Protein AF-A0A1F2U0S4-F1 (afdb_monomer)

Radius of gyration: 21.52 Å; Cα contacts (8 Å, |Δi|>4): 271; chains: 1; bounding box: 56×31×68 Å

Structure (mmCIF, N/CA/C/O backbone):
data_AF-A0A1F2U0S4-F1
#
_entry.id   AF-A0A1F2U0S4-F1
#
loop_
_atom_site.group_PDB
_atom_site.id
_atom_site.type_symbol
_atom_site.label_atom_id
_atom_site.label_alt_id
_atom_site.label_comp_id
_atom_site.label_asym_id
_atom_site.label_entity_id
_atom_site.label_seq_id
_atom_site.pdbx_PDB_ins_code
_atom_site.Cartn_x
_atom_site.Cartn_y
_atom_site.Cartn_z
_atom_site.occupancy
_atom_site.B_iso_or_equiv
_atom_site.auth_seq_id
_atom_site.auth_comp_id
_atom_site.auth_asym_id
_atom_site.auth_atom_id
_atom_site.pdbx_PDB_model_num
ATOM 1 N N . MET A 1 1 ? 4.398 -15.624 6.420 1.00 45.34 1 MET A N 1
ATOM 2 C CA . MET A 1 1 ? 3.692 -15.172 7.635 1.00 45.34 1 MET A CA 1
ATOM 3 C C . MET A 1 1 ? 2.229 -15.007 7.265 1.00 45.34 1 MET A C 1
ATOM 5 O O . MET A 1 1 ? 1.953 -14.301 6.305 1.00 45.34 1 MET A O 1
ATOM 9 N N . SER A 1 2 ? 1.316 -15.729 7.912 1.00 59.97 2 SER A N 1
ATOM 10 C CA . SER A 1 2 ? -0.122 -15.494 7.74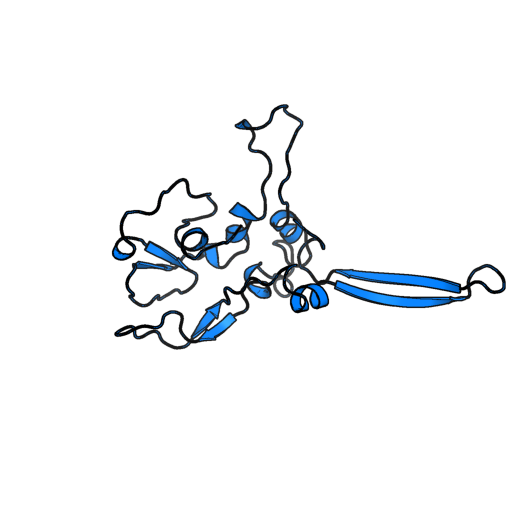7 1.00 59.97 2 SER A CA 1
ATOM 11 C C . SER A 1 2 ? -0.508 -14.297 8.608 1.00 59.97 2 SER A C 1
ATOM 13 O O . SER A 1 2 ? -0.260 -14.317 9.811 1.00 59.97 2 SER A O 1
ATOM 15 N N . VAL A 1 3 ? -1.070 -13.255 8.000 1.00 71.56 3 VAL A N 1
ATOM 16 C CA . VAL A 1 3 ? -1.665 -12.133 8.731 1.00 71.56 3 VAL A CA 1
ATOM 17 C C . VAL A 1 3 ? -3.119 -12.505 8.995 1.00 71.56 3 VAL A C 1
ATOM 19 O O . VAL A 1 3 ? -3.884 -12.687 8.049 1.00 71.56 3 VAL A O 1
ATOM 22 N N . ASP A 1 4 ? -3.481 -12.692 10.261 1.00 82.44 4 ASP A N 1
ATOM 23 C CA . ASP A 1 4 ? -4.860 -12.977 10.657 1.00 82.44 4 ASP A CA 1
ATOM 24 C C . ASP A 1 4 ? -5.610 -11.702 11.077 1.00 82.44 4 ASP A C 1
ATOM 26 O O . ASP A 1 4 ? -5.048 -10.606 11.165 1.00 82.44 4 ASP A O 1
ATOM 30 N N . CYS A 1 5 ? -6.912 -11.847 11.328 1.00 84.56 5 CYS A N 1
ATOM 31 C CA . CYS A 1 5 ? -7.773 -10.738 11.721 1.00 84.56 5 CYS A CA 1
ATOM 32 C C . CYS A 1 5 ? -7.256 -10.025 12.979 1.00 84.56 5 CYS A C 1
ATOM 34 O O . CYS A 1 5 ? -7.351 -8.805 13.075 1.00 84.56 5 CYS A O 1
ATOM 36 N N . VAL A 1 6 ? -6.701 -10.765 13.940 1.00 84.25 6 VAL A N 1
ATOM 37 C CA . VAL A 1 6 ? -6.247 -10.222 15.224 1.00 84.25 6 VAL A CA 1
ATOM 38 C C . VAL A 1 6 ? -4.963 -9.428 15.038 1.00 84.25 6 VAL A C 1
ATOM 40 O O . VAL A 1 6 ? -4.861 -8.320 15.562 1.00 84.25 6 VAL A O 1
ATOM 43 N N . ALA A 1 7 ? -4.034 -9.941 14.232 1.00 81.38 7 ALA A N 1
ATOM 44 C CA . ALA A 1 7 ? -2.763 -9.293 13.934 1.00 81.38 7 ALA A CA 1
ATOM 45 C C . ALA A 1 7 ? -2.938 -7.872 13.377 1.00 81.38 7 ALA A C 1
ATOM 47 O O . ALA A 1 7 ? -2.126 -7.005 13.680 1.00 81.38 7 ALA A O 1
ATOM 48 N N . CYS A 1 8 ? -4.003 -7.610 12.609 1.00 85.06 8 CYS A N 1
ATOM 49 C CA . CYS A 1 8 ? -4.314 -6.264 12.126 1.00 85.06 8 CYS A CA 1
ATOM 50 C C . CYS A 1 8 ? -5.288 -5.511 13.033 1.00 85.06 8 CYS A C 1
ATOM 52 O O . CYS A 1 8 ? -5.048 -4.359 13.389 1.00 85.06 8 CYS A O 1
ATOM 54 N N . HIS A 1 9 ? -6.411 -6.133 13.386 1.00 88.69 9 HIS A N 1
ATOM 55 C CA . HIS A 1 9 ? -7.524 -5.415 13.994 1.00 88.69 9 HIS A CA 1
ATOM 56 C C . HIS A 1 9 ? -7.389 -5.247 15.512 1.00 88.69 9 HIS A C 1
ATOM 58 O O . HIS A 1 9 ? -8.121 -4.444 16.080 1.00 88.69 9 HIS A O 1
ATOM 64 N N . ALA A 1 10 ? -6.470 -5.948 16.186 1.00 83.25 10 ALA A N 1
ATOM 65 C CA . ALA A 1 10 ? -6.187 -5.717 17.608 1.00 83.25 10 ALA A CA 1
ATOM 66 C C . ALA A 1 10 ? -5.140 -4.611 17.849 1.00 83.25 10 ALA A C 1
ATOM 68 O O . ALA A 1 10 ? -4.884 -4.249 18.998 1.00 83.25 10 ALA A O 1
ATOM 69 N N . LEU A 1 11 ? -4.536 -4.067 16.786 1.00 73.75 11 LEU A N 1
ATOM 70 C CA . LEU A 1 11 ? -3.544 -2.999 16.883 1.00 73.75 11 LEU A CA 1
ATOM 71 C C . LEU A 1 11 ? -4.196 -1.637 17.100 1.00 73.75 11 LEU A C 1
ATOM 73 O O . LEU A 1 11 ? -5.109 -1.240 16.375 1.00 73.75 11 LEU A O 1
ATOM 77 N N . VAL A 1 12 ? -3.644 -0.878 18.047 1.00 63.59 12 VAL A N 1
ATOM 78 C CA . VAL A 1 12 ? -3.928 0.550 18.208 1.00 63.59 12 VAL A CA 1
ATOM 79 C C . VAL A 1 12 ? -2.685 1.330 17.787 1.00 63.59 12 VAL A C 1
ATOM 81 O O . VAL A 1 12 ? -1.677 1.339 18.488 1.00 63.59 12 VAL A O 1
ATOM 84 N N . GLY A 1 13 ? -2.748 1.991 16.630 1.00 59.25 13 GLY A N 1
ATOM 85 C CA . GLY A 1 13 ? -1.632 2.779 16.094 1.00 59.25 13 GLY A CA 1
ATOM 86 C C . GLY A 1 13 ? -0.639 1.963 15.257 1.00 59.25 13 GLY A C 1
ATOM 87 O O . GLY A 1 13 ? -1.020 0.996 14.609 1.00 59.25 13 GLY A O 1
ATOM 88 N N . SER A 1 14 ? 0.626 2.397 15.221 1.00 50.91 14 SER A N 1
ATOM 89 C CA . SER A 1 14 ? 1.700 1.823 14.389 1.00 50.91 14 SER A CA 1
ATOM 90 C C . SER A 1 14 ? 2.630 0.857 15.141 1.00 50.91 14 SER A C 1
ATOM 92 O O . SER A 1 14 ? 3.709 0.542 14.644 1.00 50.91 14 SER A O 1
ATOM 94 N N . GLY A 1 15 ? 2.273 0.454 16.363 1.00 47.50 15 GLY A N 1
ATOM 95 C CA . GLY A 1 15 ? 3.101 -0.405 17.212 1.00 47.50 15 GLY A CA 1
ATOM 96 C C . GLY A 1 15 ? 2.882 -1.896 16.954 1.00 47.50 15 GLY A C 1
ATOM 97 O O . GLY A 1 15 ? 1.772 -2.318 16.640 1.00 47.50 15 GLY A O 1
ATOM 98 N N . HIS A 1 16 ? 3.943 -2.687 17.120 1.00 41.22 16 HIS A N 1
ATOM 99 C CA . HIS A 1 16 ? 3.889 -4.150 17.181 1.00 41.22 16 HIS A CA 1
ATOM 100 C C . HIS A 1 16 ? 3.177 -4.572 18.483 1.00 41.22 16 HIS A C 1
ATOM 102 O O . HIS A 1 16 ? 3.465 -3.982 19.528 1.00 41.22 16 HIS A O 1
ATOM 108 N N . PRO A 1 17 ? 2.259 -5.555 18.490 1.00 48.03 17 PRO A N 1
ATOM 109 C CA . PRO A 1 17 ? 1.583 -5.935 19.718 1.00 48.03 17 PRO A CA 1
ATOM 110 C C . PRO A 1 17 ? 2.506 -6.855 20.520 1.00 48.03 17 PRO A C 1
ATOM 112 O O . PRO A 1 17 ? 2.774 -7.984 20.121 1.00 48.03 17 PRO A O 1
ATOM 115 N N . GLU A 1 18 ? 2.960 -6.398 21.684 1.00 40.72 18 GLU A N 1
ATOM 116 C CA . GLU A 1 18 ? 3.339 -7.306 22.781 1.00 40.72 18 GLU A CA 1
ATOM 117 C C . GLU A 1 18 ? 2.101 -7.840 23.527 1.00 40.72 18 GLU A C 1
ATOM 119 O O . GLU A 1 18 ? 2.195 -8.550 24.527 1.00 40.72 18 GLU A O 1
ATOM 124 N N . THR A 1 19 ? 0.897 -7.519 23.056 1.00 45.22 19 THR A N 1
ATOM 125 C CA . THR A 1 19 ? -0.344 -7.884 23.724 1.00 45.22 19 THR A CA 1
ATOM 126 C C . THR A 1 19 ? -0.821 -9.253 23.253 1.00 45.22 19 THR A C 1
ATOM 128 O O . THR A 1 19 ? -1.490 -9.396 22.230 1.00 45.22 19 THR A O 1
ATOM 131 N N . LYS A 1 20 ? -0.513 -10.287 24.048 1.00 44.75 20 LYS A N 1
ATOM 132 C CA . LYS A 1 20 ? -1.274 -11.545 24.038 1.00 44.75 20 LYS A CA 1
ATOM 133 C C . LYS A 1 20 ? -2.775 -11.189 24.041 1.00 44.75 20 LYS A C 1
ATOM 135 O O . LYS A 1 20 ? -3.189 -10.439 24.931 1.00 44.75 20 LYS A O 1
ATOM 140 N N . PRO A 1 21 ? -3.588 -11.683 23.088 1.00 51.28 21 PRO A N 1
ATOM 141 C CA . PRO A 1 21 ? -5.024 -11.443 23.108 1.00 51.28 21 PRO A CA 1
ATOM 142 C C . PRO A 1 21 ? -5.611 -11.890 24.458 1.00 51.28 21 PRO A C 1
ATOM 144 O O . PRO A 1 21 ? -5.201 -12.940 24.967 1.00 51.28 21 PRO A O 1
ATOM 147 N N . PRO A 1 22 ? -6.539 -11.124 25.058 1.00 53.69 22 PRO A N 1
ATOM 148 C CA . PRO A 1 22 ? -7.283 -11.573 26.229 1.00 53.69 22 PRO A CA 1
ATOM 149 C C . PRO A 1 22 ? -7.959 -12.925 25.968 1.00 53.69 22 PRO A C 1
ATOM 151 O O . PRO A 1 22 ? -8.295 -13.257 24.830 1.00 53.69 22 PRO A O 1
ATOM 154 N N . GLU A 1 23 ? -8.187 -13.704 27.022 1.00 53.03 23 GLU A N 1
ATOM 155 C CA . GLU A 1 23 ? -8.974 -14.934 26.922 1.00 53.03 23 GLU A CA 1
ATOM 156 C C . GLU A 1 23 ? -10.449 -14.569 26.670 1.00 53.03 23 GLU A C 1
ATOM 158 O O . GLU A 1 23 ? -11.174 -14.219 27.594 1.00 53.03 23 GLU A O 1
ATOM 163 N N . GLY A 1 24 ? -10.872 -14.601 25.400 1.00 59.88 24 GLY A N 1
ATOM 164 C CA . GLY A 1 24 ? -12.256 -14.355 24.970 1.00 59.88 24 GLY A CA 1
ATOM 165 C C . GLY A 1 24 ? -12.380 -13.280 23.883 1.00 59.88 24 GLY A C 1
ATOM 166 O O . GLY A 1 24 ? -11.958 -12.138 24.063 1.00 59.88 24 GLY A O 1
ATOM 167 N N . MET A 1 25 ? -12.988 -13.633 22.742 1.00 62.56 25 MET A N 1
ATOM 168 C CA . MET A 1 25 ? -13.219 -12.690 21.633 1.00 62.56 25 MET A CA 1
ATOM 169 C C . MET A 1 25 ? -14.254 -11.603 21.974 1.00 62.56 25 MET A C 1
ATOM 171 O O . MET A 1 25 ? -14.209 -10.516 21.407 1.00 62.56 25 MET A O 1
ATOM 175 N N . ASP A 1 26 ? -15.170 -11.866 22.905 1.00 68.44 26 ASP A N 1
ATOM 176 C CA . ASP A 1 26 ? -16.259 -10.966 23.307 1.00 68.44 26 ASP A CA 1
ATOM 177 C C . ASP A 1 26 ? -15.787 -9.728 24.081 1.00 68.44 26 ASP A C 1
ATOM 179 O O . ASP A 1 26 ? -16.419 -8.667 24.045 1.00 68.44 26 ASP A O 1
ATOM 183 N N . GLN A 1 27 ? -14.638 -9.834 24.746 1.00 67.50 27 GLN A N 1
ATOM 184 C CA . GLN A 1 27 ? -14.035 -8.721 25.474 1.00 67.50 27 GLN A CA 1
ATOM 185 C C . GLN A 1 27 ? -13.080 -7.886 24.615 1.00 67.50 27 GLN A C 1
ATOM 187 O O . GLN A 1 27 ? -12.707 -6.780 25.017 1.00 67.50 27 GLN A O 1
ATOM 192 N N . GLN A 1 28 ? -12.710 -8.372 23.427 1.00 78.12 28 GLN A N 1
ATOM 193 C CA . GLN A 1 28 ? -11.732 -7.712 22.573 1.00 78.12 28 GLN A CA 1
ATOM 194 C C . GLN A 1 28 ? -12.383 -6.614 21.721 1.00 78.12 28 GLN A C 1
ATOM 196 O O . GLN A 1 28 ? -13.460 -6.788 21.147 1.00 78.12 28 GLN A O 1
ATOM 201 N N . VAL A 1 29 ? -11.722 -5.456 21.660 1.00 86.44 29 VAL A N 1
ATOM 202 C CA . VAL A 1 29 ? -12.075 -4.375 20.735 1.00 86.44 29 VAL A CA 1
ATOM 203 C C . VAL A 1 29 ? -11.233 -4.543 19.482 1.00 86.44 29 VAL A C 1
ATOM 205 O O . VAL A 1 29 ? -10.007 -4.500 19.552 1.00 86.44 29 VAL A O 1
ATOM 208 N N . TYR A 1 30 ? -11.902 -4.708 18.347 1.00 89.38 30 TYR A N 1
ATOM 209 C CA . TYR A 1 30 ? -11.275 -4.715 17.036 1.00 89.38 30 TYR A CA 1
ATOM 210 C C . TYR A 1 30 ? -11.473 -3.373 16.340 1.00 89.38 30 TYR A C 1
ATOM 212 O O . TYR A 1 30 ? -12.580 -2.833 16.260 1.00 89.38 30 TYR A O 1
ATOM 220 N N . TYR A 1 31 ? -10.386 -2.829 15.825 1.00 91.94 31 TYR A N 1
ATOM 221 C CA . TYR A 1 31 ? -10.342 -1.532 15.179 1.00 91.94 31 TYR A CA 1
ATOM 222 C C . TYR A 1 31 ? -10.480 -1.686 13.667 1.00 91.94 31 TYR A C 1
ATOM 224 O O . TYR A 1 31 ? -10.008 -2.665 13.107 1.00 91.94 31 TYR A O 1
ATOM 232 N N . GLY A 1 32 ? -11.128 -0.747 12.981 1.00 93.12 32 GLY A N 1
ATOM 233 C CA . GLY A 1 32 ? -11.284 -0.810 11.525 1.00 93.12 32 GLY A CA 1
ATOM 234 C C . GLY A 1 32 ? -11.658 0.525 10.892 1.00 93.12 32 GLY A C 1
ATOM 235 O O . GLY A 1 32 ? -11.841 1.531 11.571 1.00 93.12 32 GLY A O 1
ATOM 236 N N . THR A 1 33 ? -11.830 0.536 9.571 1.00 94.25 33 THR A N 1
ATOM 237 C CA . THR A 1 33 ? -12.130 1.759 8.800 1.00 94.25 33 THR A CA 1
ATOM 238 C C . THR A 1 33 ? -13.623 2.105 8.745 1.00 94.25 33 THR A C 1
ATOM 240 O O . THR A 1 33 ? -14.028 3.073 8.107 1.00 94.25 33 THR A O 1
ATOM 243 N N . ILE A 1 34 ? -14.490 1.308 9.375 1.00 94.81 34 ILE A N 1
ATOM 244 C CA . ILE A 1 34 ? -15.937 1.543 9.371 1.00 94.81 34 ILE A CA 1
ATOM 245 C C . ILE A 1 34 ? -16.291 2.482 10.524 1.00 94.81 34 ILE A C 1
ATOM 247 O O . ILE A 1 34 ? -16.183 2.106 11.685 1.00 94.81 34 ILE A O 1
ATOM 251 N N . ARG A 1 35 ? -16.751 3.696 10.197 1.00 94.56 35 ARG A N 1
ATOM 252 C CA . ARG A 1 35 ? -17.060 4.763 11.173 1.00 94.56 35 ARG A CA 1
ATOM 253 C C . ARG A 1 35 ? -18.198 4.421 12.135 1.00 94.56 35 ARG A C 1
ATOM 255 O O . ARG A 1 35 ? -18.187 4.851 13.280 1.00 94.56 35 ARG A O 1
ATOM 262 N N . ASN A 1 36 ? -19.171 3.650 11.664 1.00 93.75 36 ASN A N 1
ATOM 263 C CA . ASN A 1 36 ? -20.319 3.164 12.426 1.00 93.75 36 ASN A CA 1
ATOM 264 C C . ASN A 1 36 ? -20.371 1.627 12.355 1.00 93.75 36 ASN A C 1
ATOM 266 O O . ASN A 1 36 ? -21.164 1.071 11.582 1.00 93.75 36 ASN A O 1
ATOM 270 N N . PRO A 1 37 ? -19.474 0.927 13.072 1.00 92.56 37 PRO A N 1
ATOM 271 C CA . PRO A 1 37 ? -19.469 -0.525 13.067 1.00 92.56 37 PRO A CA 1
ATOM 272 C C . PRO A 1 37 ? -20.747 -1.047 13.730 1.00 92.56 37 PRO A C 1
ATOM 274 O O . PRO A 1 37 ? -21.264 -0.453 14.678 1.00 92.56 37 PRO A O 1
ATOM 277 N N . VAL A 1 38 ? -21.276 -2.151 13.208 1.00 91.25 38 VAL A N 1
ATOM 278 C CA . VAL A 1 38 ? -22.405 -2.842 13.840 1.00 91.25 38 VAL A CA 1
ATOM 279 C C . VAL A 1 38 ? -21.916 -3.649 15.038 1.00 91.25 38 VAL A C 1
ATOM 281 O O . VAL A 1 38 ? -20.750 -4.033 15.100 1.00 91.25 38 VAL A O 1
ATOM 284 N N . GLN A 1 39 ? -22.809 -3.908 15.988 1.00 87.12 39 GLN A N 1
ATOM 285 C CA . GLN A 1 39 ? -22.504 -4.809 17.093 1.00 87.12 39 GLN A CA 1
ATOM 286 C C . GLN A 1 39 ? -22.433 -6.249 16.573 1.00 87.12 39 GLN A C 1
ATOM 288 O O . GLN A 1 39 ? -23.285 -6.678 15.793 1.00 87.12 39 GLN A O 1
ATOM 293 N N . THR A 1 40 ? -21.400 -6.973 16.995 1.00 86.75 40 THR A N 1
ATOM 294 C CA . THR A 1 40 ? -21.154 -8.381 16.649 1.00 86.75 40 THR A CA 1
ATOM 295 C C . THR A 1 40 ? -20.731 -9.135 17.913 1.00 86.75 40 THR A C 1
ATOM 297 O O . THR A 1 40 ? -20.896 -8.617 19.016 1.00 86.75 40 THR A O 1
ATOM 300 N N . THR A 1 41 ? -20.186 -10.346 17.781 1.00 85.56 41 THR A N 1
ATOM 301 C CA . THR A 1 41 ? -19.648 -11.115 18.915 1.00 85.56 41 THR A CA 1
ATOM 302 C C . THR A 1 41 ? -18.546 -10.370 19.663 1.00 85.56 41 THR A C 1
ATOM 304 O O . THR A 1 41 ? -18.452 -10.514 20.873 1.00 85.56 41 THR A O 1
ATOM 307 N N . HIS A 1 42 ? -17.743 -9.566 18.967 1.00 85.88 42 HIS A N 1
ATOM 308 C CA . HIS A 1 42 ? -16.692 -8.743 19.556 1.00 85.88 42 HIS A CA 1
ATOM 309 C C . HIS A 1 42 ? -17.028 -7.254 19.438 1.00 85.88 42 HIS A C 1
ATOM 311 O O . HIS A 1 42 ? -17.811 -6.829 18.577 1.00 85.88 42 HIS A O 1
ATOM 317 N N . LYS A 1 43 ? -16.385 -6.427 20.265 1.00 88.75 43 LYS A N 1
ATOM 318 C CA . LYS A 1 43 ? -16.522 -4.972 20.159 1.00 88.75 43 LYS A CA 1
ATOM 319 C C . LYS A 1 43 ? -15.784 -4.485 18.917 1.00 88.75 43 LYS A C 1
ATOM 321 O O . LYS A 1 43 ? -14.729 -5.004 18.561 1.00 88.75 43 LYS A O 1
ATOM 326 N N . SER A 1 44 ? -16.325 -3.466 18.264 1.00 91.00 44 SER A N 1
ATOM 327 C CA . SER A 1 44 ? -15.700 -2.863 17.090 1.00 91.00 44 SER A CA 1
ATOM 328 C C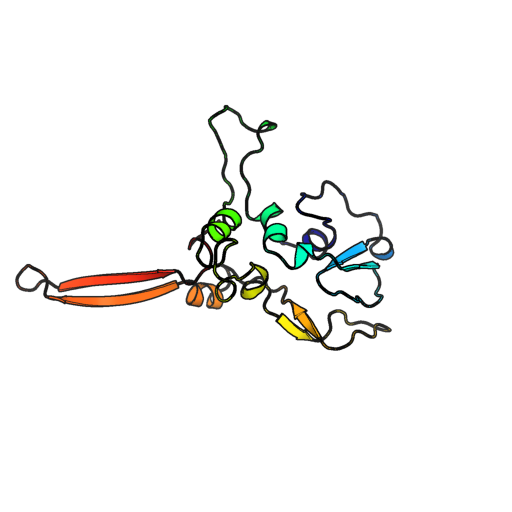 . SER A 1 44 ? -15.655 -1.351 17.216 1.00 91.00 44 SER A C 1
ATOM 330 O O . SER A 1 44 ? -16.626 -0.730 17.649 1.00 91.00 44 SER A O 1
ATOM 332 N N . GLN A 1 45 ? -14.532 -0.757 16.824 1.00 92.88 45 GLN A N 1
ATOM 333 C CA . GLN A 1 45 ? -14.311 0.681 16.906 1.00 92.88 45 GLN A CA 1
ATOM 334 C C . GLN A 1 45 ? -13.651 1.208 15.631 1.00 92.88 45 GLN A C 1
ATOM 336 O O . GLN A 1 45 ? -12.813 0.558 15.014 1.00 92.88 45 GLN A O 1
ATOM 341 N N . TYR A 1 46 ? -14.031 2.414 15.229 1.00 94.12 46 TYR A N 1
ATOM 342 C CA . TYR A 1 46 ? -13.374 3.100 14.127 1.00 94.12 46 TYR A CA 1
ATOM 343 C C . TYR A 1 46 ? -11.955 3.547 14.511 1.00 94.12 46 TYR A C 1
ATOM 345 O O . TYR A 1 46 ? -11.769 4.161 15.564 1.00 94.12 46 TYR A O 1
ATOM 353 N N . ALA A 1 47 ? -10.981 3.300 13.634 1.00 92.75 47 ALA A N 1
ATOM 354 C CA . ALA A 1 47 ? -9.612 3.792 13.748 1.00 92.75 47 ALA A CA 1
ATOM 355 C C . ALA A 1 47 ? -9.163 4.447 12.427 1.00 92.75 47 ALA A C 1
ATOM 357 O O . ALA A 1 47 ? -8.923 3.739 11.446 1.00 92.75 47 ALA A O 1
ATOM 358 N N . PRO A 1 48 ? -9.010 5.786 12.375 1.00 92.44 48 PRO A N 1
ATOM 359 C CA . PRO A 1 48 ? -8.637 6.491 11.145 1.00 92.44 48 PRO A CA 1
ATOM 360 C C . PRO A 1 48 ? -7.253 6.099 10.616 1.00 92.44 48 PRO A C 1
ATOM 362 O O . PRO A 1 48 ? -7.005 6.175 9.419 1.00 92.44 48 PRO A O 1
ATOM 365 N N . GLN A 1 49 ? -6.345 5.651 11.483 1.00 89.94 49 GLN A N 1
ATOM 366 C CA . GLN A 1 49 ? -4.994 5.252 11.084 1.00 89.94 49 GLN A CA 1
ATOM 367 C C . GLN A 1 49 ? -5.018 4.068 10.106 1.00 89.94 49 GLN A C 1
ATOM 369 O O . GLN A 1 49 ? -4.185 4.014 9.203 1.00 89.94 49 GLN A O 1
ATOM 374 N N . MET A 1 50 ? -6.011 3.178 10.230 1.00 92.31 50 MET A N 1
ATOM 375 C CA . MET A 1 50 ? -6.204 2.024 9.344 1.00 92.31 50 MET A CA 1
ATOM 376 C C . MET A 1 50 ? -6.683 2.404 7.936 1.00 92.31 50 MET A C 1
ATOM 378 O O . MET A 1 50 ? -6.717 1.546 7.056 1.00 92.31 50 MET A O 1
ATOM 382 N N . GLU A 1 51 ? -7.032 3.673 7.695 1.00 93.25 51 GLU A N 1
ATOM 383 C CA . GLU A 1 51 ? -7.323 4.202 6.356 1.00 93.25 51 GLU A CA 1
ATOM 384 C C . GLU A 1 51 ? -6.049 4.627 5.595 1.00 93.25 51 GLU A C 1
ATOM 386 O O . GLU A 1 51 ? -6.152 5.024 4.438 1.00 93.25 51 GLU A O 1
ATOM 391 N N . THR A 1 52 ? -4.862 4.556 6.218 1.00 94.75 52 THR A N 1
ATOM 392 C CA . THR A 1 52 ? -3.600 5.089 5.663 1.00 94.75 52 THR A CA 1
ATOM 393 C C . THR A 1 52 ? -2.487 4.042 5.599 1.00 94.75 52 THR A C 1
ATOM 395 O O . THR A 1 52 ? -2.451 3.124 6.423 1.00 94.75 52 THR A O 1
ATOM 398 N N . SER A 1 53 ? -1.521 4.214 4.697 1.00 95.50 53 SER A N 1
ATOM 399 C CA . SER A 1 53 ? -0.328 3.365 4.570 1.00 95.50 53 SER A CA 1
ATOM 400 C C . SER A 1 53 ? 0.520 3.320 5.843 1.00 95.50 53 SER A C 1
ATOM 402 O O . SER A 1 53 ? 1.258 2.362 6.059 1.00 95.50 53 SER A O 1
ATOM 404 N N . ASN A 1 54 ? 0.418 4.330 6.720 1.00 91.88 54 ASN A N 1
ATOM 405 C CA . ASN A 1 54 ? 1.132 4.346 8.003 1.00 91.88 54 ASN A CA 1
ATOM 406 C C . ASN A 1 54 ? 0.760 3.157 8.896 1.00 91.88 54 ASN A C 1
ATOM 408 O O . ASN A 1 54 ? 1.570 2.751 9.725 1.00 91.88 54 ASN A O 1
ATOM 412 N N . PHE A 1 55 ? -0.439 2.592 8.730 1.00 91.19 55 PHE A N 1
ATOM 413 C CA . PHE A 1 55 ? -0.809 1.352 9.403 1.00 91.19 55 PHE A CA 1
ATOM 414 C C . PHE A 1 55 ? 0.066 0.179 8.942 1.00 91.19 55 PHE A C 1
ATOM 416 O O . PHE A 1 55 ? 0.557 -0.580 9.767 1.00 91.19 55 PHE A O 1
ATOM 423 N N . CYS A 1 56 ? 0.325 0.073 7.637 1.00 91.12 56 CYS A N 1
ATOM 424 C CA . CYS A 1 56 ? 1.138 -0.990 7.045 1.00 91.12 56 CYS A CA 1
ATOM 425 C C . CYS A 1 56 ? 2.629 -0.853 7.391 1.00 91.12 56 CYS A C 1
ATOM 427 O O . CYS A 1 56 ? 3.342 -1.855 7.418 1.00 91.12 56 CYS A O 1
ATOM 429 N N . LYS A 1 57 ? 3.099 0.369 7.685 1.00 90.00 57 LYS A N 1
ATOM 430 C CA . LYS A 1 57 ? 4.498 0.664 8.040 1.00 90.00 57 LYS A CA 1
ATOM 431 C C . LYS A 1 57 ? 5.031 -0.210 9.175 1.00 90.00 57 LYS A C 1
ATOM 433 O O . LYS A 1 57 ? 6.199 -0.572 9.139 1.00 90.00 57 LYS A O 1
ATOM 438 N N . SER A 1 58 ? 4.195 -0.546 10.161 1.00 82.75 58 SER A N 1
ATOM 439 C CA . SER A 1 58 ? 4.600 -1.331 11.339 1.00 82.75 58 SER A CA 1
ATOM 440 C C . SER A 1 58 ? 5.210 -2.690 10.984 1.00 82.75 58 SER A C 1
ATOM 442 O O . SER A 1 58 ? 6.031 -3.204 11.740 1.00 82.75 58 SER A O 1
ATOM 444 N N . CYS A 1 59 ? 4.828 -3.253 9.834 1.00 86.06 59 CYS A N 1
ATOM 445 C CA . CYS A 1 59 ? 5.335 -4.529 9.336 1.00 86.06 59 CYS A CA 1
ATOM 446 C C . CYS A 1 59 ? 6.082 -4.400 8.001 1.00 86.06 59 CYS A C 1
ATOM 448 O O . CYS A 1 59 ? 6.976 -5.196 7.742 1.00 86.06 59 CYS A O 1
ATOM 450 N N . HIS A 1 60 ? 5.738 -3.415 7.164 1.00 90.12 60 HIS A N 1
ATOM 451 C CA . HIS A 1 60 ? 6.308 -3.215 5.822 1.00 90.12 60 HIS A CA 1
ATOM 452 C C . HIS A 1 60 ? 7.427 -2.164 5.760 1.00 90.12 60 HIS A C 1
ATOM 454 O O . HIS A 1 60 ? 7.825 -1.744 4.677 1.00 90.12 60 HIS A O 1
ATOM 460 N N . THR A 1 61 ? 7.943 -1.749 6.915 1.00 87.44 61 THR A N 1
ATOM 461 C CA . THR A 1 61 ? 9.286 -1.185 7.067 1.00 87.44 61 THR A CA 1
ATOM 462 C C . THR A 1 61 ? 9.864 -1.754 8.355 1.00 87.44 61 THR A C 1
ATOM 464 O O . THR A 1 61 ? 9.335 -1.513 9.439 1.00 87.44 61 THR A O 1
ATOM 467 N N . TYR A 1 62 ? 10.963 -2.495 8.247 1.00 81.62 62 TYR A N 1
ATOM 468 C CA . TYR A 1 62 ? 11.689 -3.000 9.404 1.00 81.62 62 TYR A CA 1
ATOM 469 C C . TYR A 1 62 ? 13.187 -2.830 9.188 1.00 81.62 62 TYR A C 1
ATOM 471 O O . TYR A 1 62 ? 13.792 -3.460 8.315 1.00 81.62 62 TYR A O 1
ATOM 479 N N . VAL A 1 63 ? 13.759 -1.979 10.032 1.00 77.81 63 VAL A N 1
ATOM 480 C CA . VAL A 1 63 ? 15.192 -1.735 10.168 1.00 77.81 63 VAL A CA 1
ATOM 481 C C . VAL A 1 63 ? 15.560 -2.110 11.597 1.00 77.81 63 VAL A C 1
ATOM 483 O O . VAL A 1 63 ? 14.776 -1.835 12.509 1.00 77.81 63 VAL A O 1
ATOM 486 N N . THR A 1 64 ? 16.715 -2.751 11.798 1.00 75.81 64 THR A N 1
ATOM 487 C CA . THR A 1 64 ? 17.190 -3.154 13.129 1.00 75.81 64 THR A CA 1
ATOM 488 C C . THR A 1 64 ? 17.056 -2.014 14.143 1.00 75.81 64 THR A C 1
ATOM 490 O O . THR A 1 64 ? 17.671 -0.957 13.964 1.00 75.81 64 THR A O 1
ATOM 493 N N . PRO A 1 65 ? 16.272 -2.213 15.217 1.00 72.94 65 PRO A N 1
ATOM 494 C CA . PRO A 1 65 ? 16.194 -1.266 16.319 1.00 72.94 65 PRO A CA 1
ATOM 495 C C . PRO A 1 65 ? 17.588 -0.942 16.883 1.00 72.94 65 PRO A C 1
ATOM 497 O O . PRO A 1 65 ? 18.432 -1.839 16.925 1.00 72.94 65 PRO A O 1
ATOM 500 N N . PRO A 1 66 ? 17.859 0.301 17.333 1.00 75.69 66 PRO A N 1
ATOM 501 C CA . PRO A 1 66 ? 19.176 0.703 17.839 1.00 75.69 66 PRO A CA 1
ATOM 502 C C . PRO A 1 66 ? 19.755 -0.217 18.923 1.00 75.69 66 PRO A C 1
ATOM 504 O O . PRO A 1 66 ? 20.962 -0.426 18.969 1.00 75.69 66 PRO A O 1
ATOM 507 N N . ASP A 1 67 ? 18.897 -0.777 19.772 1.00 77.12 67 ASP A N 1
ATOM 508 C CA . ASP A 1 67 ? 19.218 -1.703 20.861 1.00 77.12 67 ASP A CA 1
ATOM 509 C C . ASP A 1 67 ? 19.565 -3.125 20.391 1.00 77.12 67 ASP A C 1
ATOM 511 O O . ASP A 1 67 ? 20.204 -3.875 21.127 1.00 77.12 67 ASP A O 1
ATOM 515 N N . LEU A 1 68 ? 19.197 -3.483 19.158 1.00 70.56 68 LEU A N 1
ATOM 516 C CA . LEU A 1 68 ? 19.530 -4.760 18.519 1.00 70.56 68 LEU A CA 1
ATOM 517 C C . LEU A 1 68 ? 20.691 -4.642 17.519 1.00 70.56 68 LEU A C 1
ATOM 519 O O . LEU A 1 68 ? 21.086 -5.641 16.911 1.00 70.56 68 LEU A O 1
ATOM 523 N N . LYS A 1 69 ? 21.255 -3.442 17.334 1.00 78.38 69 LYS A N 1
ATOM 524 C CA . LYS A 1 69 ? 22.415 -3.241 16.463 1.00 78.38 69 LYS A CA 1
ATOM 525 C C . LYS A 1 69 ? 23.671 -3.830 17.105 1.00 78.38 69 LYS A C 1
ATOM 527 O O . LYS A 1 69 ? 24.040 -3.474 18.220 1.00 78.38 69 LYS A O 1
ATOM 532 N N . LEU A 1 70 ? 24.373 -4.697 16.371 1.00 72.75 70 LEU A N 1
ATOM 533 C CA . LEU A 1 70 ? 25.671 -5.241 16.800 1.00 72.75 70 LEU A CA 1
ATOM 534 C C . LEU A 1 70 ? 26.799 -4.199 16.706 1.00 72.75 70 LEU A C 1
ATOM 536 O O . LEU A 1 70 ? 27.758 -4.257 17.472 1.00 72.75 70 LEU A O 1
ATOM 540 N N . THR A 1 71 ? 26.689 -3.242 15.780 1.00 76.75 71 THR A N 1
ATOM 541 C CA . THR A 1 71 ? 27.593 -2.091 15.637 1.00 76.75 71 THR A CA 1
ATOM 542 C C . THR A 1 71 ? 26.794 -0.853 15.216 1.00 76.75 71 THR A C 1
ATOM 544 O O . THR A 1 71 ? 25.707 -0.979 14.656 1.00 76.75 71 THR A O 1
ATOM 547 N N . ALA A 1 72 ? 27.321 0.352 15.469 1.00 75.56 72 ALA A N 1
ATOM 548 C CA . ALA A 1 72 ? 26.632 1.612 15.150 1.00 75.56 72 ALA A CA 1
ATOM 549 C C . ALA A 1 72 ? 26.253 1.748 13.660 1.00 75.56 72 ALA A C 1
ATOM 551 O O . ALA A 1 72 ? 25.241 2.371 13.338 1.00 75.56 72 ALA A O 1
ATOM 552 N N . ASP A 1 73 ? 27.029 1.107 12.782 1.00 77.38 73 ASP A N 1
ATOM 553 C CA . ASP A 1 73 ? 26.922 1.225 11.326 1.00 77.38 73 ASP A CA 1
ATOM 554 C C . ASP A 1 73 ? 26.225 0.025 10.661 1.00 77.38 73 ASP A C 1
ATOM 556 O O . ASP A 1 73 ? 26.215 -0.076 9.434 1.00 77.38 73 ASP A O 1
ATOM 560 N N . TRP A 1 74 ? 25.673 -0.916 11.438 1.00 73.62 74 TRP A N 1
ATOM 561 C CA . TRP A 1 74 ? 25.060 -2.124 10.887 1.00 73.62 74 TRP A CA 1
ATOM 562 C C . TRP A 1 74 ? 23.552 -2.177 11.122 1.00 73.62 74 TRP A C 1
ATOM 564 O O . TRP A 1 74 ? 23.085 -2.390 12.241 1.00 73.62 74 TRP A O 1
ATOM 574 N N . ASP A 1 75 ? 22.809 -2.022 10.026 1.00 76.19 75 ASP A N 1
ATOM 575 C CA . ASP A 1 75 ? 21.368 -2.244 9.950 1.00 76.19 75 ASP A CA 1
ATOM 576 C C . ASP A 1 75 ? 21.069 -3.559 9.225 1.00 76.19 75 ASP A C 1
ATOM 578 O O . ASP A 1 75 ? 21.472 -3.755 8.076 1.00 76.19 75 ASP A O 1
ATOM 582 N N . ILE A 1 76 ? 20.302 -4.446 9.862 1.00 72.38 76 ILE A N 1
ATOM 583 C CA . ILE A 1 76 ? 19.573 -5.501 9.159 1.00 72.38 76 ILE A CA 1
ATOM 584 C C . ILE A 1 76 ? 18.274 -4.877 8.665 1.00 72.38 76 ILE A C 1
ATOM 586 O O . ILE A 1 76 ? 17.376 -4.526 9.433 1.00 72.38 76 ILE A O 1
ATOM 590 N N . ILE A 1 77 ? 18.196 -4.733 7.352 1.00 77.69 77 ILE A N 1
ATOM 591 C CA . ILE A 1 77 ? 17.014 -4.249 6.661 1.00 77.69 77 ILE A CA 1
ATOM 592 C C . ILE A 1 77 ? 16.226 -5.478 6.214 1.00 77.69 77 ILE A C 1
ATOM 594 O O . ILE A 1 77 ? 16.673 -6.208 5.329 1.00 77.69 77 ILE A O 1
ATOM 598 N N . CYS A 1 78 ? 15.068 -5.721 6.827 1.00 75.94 78 CYS A N 1
ATOM 599 C CA . CYS A 1 78 ? 14.204 -6.839 6.433 1.00 75.94 78 CYS A CA 1
ATOM 600 C C . CYS A 1 78 ? 13.236 -6.424 5.318 1.00 75.94 78 CYS A C 1
ATOM 602 O O . CYS A 1 78 ? 12.981 -7.189 4.391 1.00 75.94 78 CYS A O 1
ATOM 604 N N . THR A 1 79 ? 12.711 -5.201 5.391 1.00 87.38 79 THR A N 1
ATOM 605 C CA . THR A 1 79 ? 11.815 -4.630 4.380 1.00 87.38 79 THR A CA 1
ATOM 606 C C . THR A 1 79 ? 11.855 -3.108 4.434 1.00 87.38 79 THR A C 1
ATOM 608 O O . THR A 1 79 ? 11.960 -2.529 5.517 1.00 87.38 79 THR A O 1
ATOM 611 N N . LEU A 1 80 ? 11.789 -2.470 3.263 1.00 91.00 80 LEU A N 1
ATOM 612 C CA . LEU A 1 80 ? 11.663 -1.018 3.088 1.00 91.00 80 LEU A CA 1
ATOM 613 C C . LEU A 1 80 ? 10.456 -0.674 2.209 1.00 91.00 80 LEU A C 1
ATOM 615 O O . LEU A 1 80 ? 10.420 0.408 1.623 1.00 91.00 80 LEU A O 1
ATOM 619 N N . THR A 1 81 ? 9.482 -1.578 2.089 1.00 94.06 81 THR A N 1
ATOM 620 C CA . THR A 1 81 ? 8.354 -1.417 1.164 1.00 94.06 81 THR A CA 1
ATOM 621 C C . THR A 1 81 ? 7.586 -0.116 1.419 1.00 94.06 81 THR A C 1
ATOM 623 O O . THR A 1 81 ? 7.289 0.631 0.482 1.00 94.06 81 THR A O 1
ATOM 626 N N . PHE A 1 82 ? 7.309 0.225 2.682 1.00 94.69 82 PHE A N 1
ATOM 627 C CA . PHE A 1 82 ? 6.648 1.487 3.017 1.00 94.69 82 PHE A CA 1
ATOM 628 C C . PHE A 1 82 ? 7.525 2.697 2.677 1.00 94.69 82 PHE A C 1
ATOM 630 O O . PHE A 1 82 ? 7.021 3.667 2.114 1.00 94.69 82 PHE A O 1
ATOM 637 N N . ASP A 1 83 ? 8.827 2.653 2.966 1.00 93.81 83 ASP A N 1
ATOM 638 C CA . ASP A 1 83 ? 9.731 3.768 2.652 1.00 93.81 83 ASP A CA 1
ATOM 639 C C . ASP A 1 83 ? 9.880 3.956 1.137 1.00 93.81 83 ASP A C 1
ATOM 641 O O . ASP A 1 83 ? 9.899 5.085 0.639 1.00 93.81 83 ASP A O 1
ATOM 645 N N . SER A 1 84 ? 9.903 2.856 0.381 1.00 95.19 84 SER A N 1
ATOM 646 C CA . SER A 1 84 ? 9.899 2.894 -1.075 1.00 95.19 84 SER A CA 1
ATOM 647 C C . SER A 1 84 ? 8.590 3.441 -1.638 1.00 95.19 84 SER A C 1
ATOM 649 O O . SER A 1 84 ? 8.638 4.150 -2.642 1.00 95.19 84 SER A O 1
ATOM 651 N N . TRP A 1 85 ? 7.442 3.115 -1.040 1.00 96.69 85 TRP A N 1
ATOM 652 C CA . TRP A 1 85 ? 6.160 3.722 -1.403 1.00 96.69 85 TRP A CA 1
ATOM 653 C C . TRP A 1 85 ? 6.147 5.219 -1.087 1.00 96.69 85 TRP A C 1
ATOM 655 O O . TRP A 1 85 ? 5.723 6.028 -1.911 1.00 96.69 85 TRP A O 1
ATOM 665 N N . ALA A 1 86 ? 6.651 5.602 0.087 1.00 96.62 86 ALA A N 1
ATOM 666 C CA . ALA A 1 86 ? 6.661 6.987 0.535 1.00 96.62 86 ALA A CA 1
ATOM 667 C C . ALA A 1 86 ? 7.531 7.882 -0.362 1.00 96.62 86 ALA A C 1
ATOM 669 O O . ALA A 1 86 ? 7.178 9.036 -0.602 1.00 96.62 86 ALA A O 1
ATOM 670 N N . ALA A 1 87 ? 8.635 7.342 -0.884 1.00 95.69 87 ALA A N 1
ATOM 671 C CA . ALA A 1 87 ? 9.479 7.995 -1.885 1.00 95.69 87 ALA A CA 1
ATOM 672 C C . ALA A 1 87 ? 8.960 7.845 -3.332 1.00 95.69 87 ALA A C 1
ATOM 674 O O . ALA A 1 87 ? 9.528 8.436 -4.251 1.00 95.69 87 ALA A O 1
ATOM 675 N N . GLY A 1 88 ? 7.930 7.025 -3.542 1.00 95.00 88 GLY A N 1
ATOM 676 C CA . GLY A 1 88 ? 7.384 6.670 -4.845 1.00 95.00 88 GLY A CA 1
ATOM 677 C C . GLY A 1 88 ? 6.323 7.644 -5.370 1.00 95.00 88 GLY A C 1
ATOM 678 O O . GLY A 1 88 ? 5.959 8.619 -4.708 1.00 95.00 88 GLY A O 1
ATOM 679 N N . PRO A 1 89 ? 5.769 7.368 -6.565 1.00 95.25 89 PRO A N 1
ATOM 680 C CA . PRO A 1 89 ? 4.853 8.275 -7.265 1.00 95.25 89 PRO A CA 1
ATOM 681 C C . PRO A 1 89 ? 3.494 8.460 -6.570 1.00 95.25 89 PRO A C 1
ATOM 683 O O . PRO A 1 89 ? 2.755 9.377 -6.912 1.00 95.25 89 PRO A O 1
ATOM 686 N N . HIS A 1 90 ? 3.154 7.595 -5.610 1.00 96.75 90 HIS A N 1
ATOM 687 C CA . HIS A 1 90 ? 1.880 7.610 -4.886 1.00 96.75 90 HIS A CA 1
ATOM 688 C C . HIS A 1 90 ? 2.013 8.030 -3.414 1.00 96.75 90 HIS A C 1
ATOM 690 O O . HIS A 1 90 ? 1.006 8.065 -2.702 1.00 96.75 90 HIS A O 1
ATOM 696 N N . GLY A 1 91 ? 3.237 8.329 -2.963 1.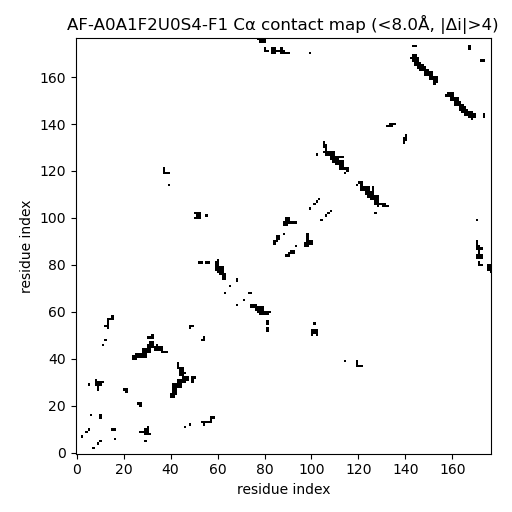00 96.44 91 GLY A N 1
ATOM 697 C CA . GLY A 1 91 ? 3.562 8.616 -1.571 1.00 96.44 91 GLY A CA 1
ATOM 698 C C . GLY A 1 91 ? 3.072 9.982 -1.065 1.00 96.44 91 GLY A C 1
ATOM 699 O O . GLY A 1 91 ? 2.335 10.699 -1.745 1.00 96.44 91 GLY A O 1
ATOM 700 N N . PRO A 1 92 ? 3.488 10.394 0.147 1.00 96.12 92 PRO A N 1
ATOM 701 C CA . PRO A 1 92 ? 3.016 11.621 0.791 1.00 96.12 92 PRO A CA 1
ATOM 702 C C . PRO A 1 92 ? 3.275 12.925 0.026 1.00 96.12 92 PRO A C 1
ATOM 704 O O . PRO A 1 92 ? 2.578 13.907 0.281 1.00 96.12 92 PRO A O 1
ATOM 707 N N . THR A 1 93 ? 4.269 12.945 -0.865 1.00 95.94 93 THR A N 1
ATOM 708 C CA . THR A 1 93 ? 4.641 14.107 -1.690 1.00 95.94 93 THR A CA 1
ATOM 709 C C . THR A 1 93 ? 3.923 14.146 -3.041 1.00 95.94 93 THR A C 1
ATOM 711 O O . THR A 1 93 ? 4.051 15.137 -3.760 1.00 95.94 93 THR A O 1
ATOM 714 N N . ALA A 1 94 ? 3.168 13.099 -3.391 1.00 95.44 94 ALA A N 1
ATOM 715 C CA . ALA A 1 94 ? 2.392 13.040 -4.622 1.00 95.44 94 ALA A CA 1
ATOM 716 C C . ALA A 1 94 ? 1.271 14.091 -4.635 1.00 95.44 94 ALA A C 1
ATOM 718 O O . ALA A 1 94 ? 0.783 14.537 -3.589 1.00 95.44 94 ALA A O 1
ATOM 719 N N . THR A 1 95 ? 0.819 14.464 -5.835 1.00 95.81 95 THR A N 1
ATOM 720 C CA . THR A 1 95 ? -0.373 15.307 -5.978 1.00 95.81 95 THR A CA 1
ATOM 721 C C . THR A 1 95 ? -1.598 14.591 -5.404 1.00 95.81 95 THR A C 1
ATOM 723 O O . THR A 1 95 ? -1.631 13.367 -5.307 1.00 95.81 95 THR A O 1
ATOM 726 N N . GLN A 1 96 ? -2.654 15.327 -5.054 1.00 91.88 96 GLN A N 1
ATOM 727 C CA . GLN A 1 96 ? -3.878 14.710 -4.529 1.00 91.88 96 GLN A CA 1
ATOM 728 C C . 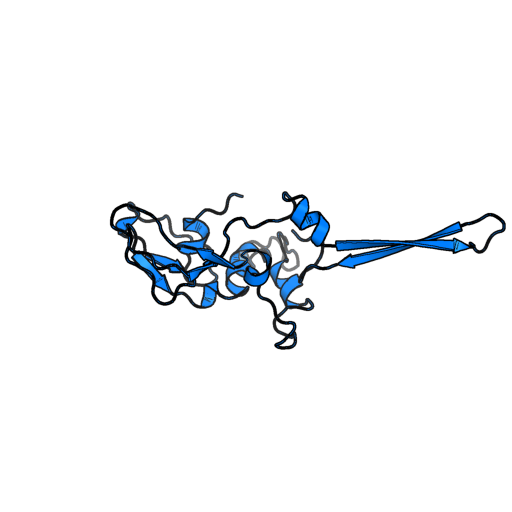GLN A 1 96 ? -4.553 13.751 -5.530 1.00 91.88 96 GLN A C 1
ATOM 730 O O . GLN A 1 96 ? -5.267 12.847 -5.101 1.00 91.88 96 GLN A O 1
ATOM 735 N N . ALA A 1 97 ? -4.330 13.938 -6.836 1.00 93.00 97 ALA A N 1
ATOM 736 C CA . ALA A 1 97 ? -4.833 13.045 -7.879 1.00 93.00 97 ALA A CA 1
ATOM 737 C C . ALA A 1 97 ? -4.018 11.744 -7.976 1.00 93.00 97 ALA A C 1
ATOM 739 O O . ALA A 1 97 ? -4.582 10.687 -8.255 1.00 93.00 97 ALA A O 1
ATOM 740 N N . ASP A 1 98 ? -2.714 11.820 -7.705 1.00 94.00 98 ASP A N 1
ATOM 741 C CA . ASP A 1 98 ? -1.792 10.687 -7.820 1.00 94.00 98 ASP A CA 1
ATOM 742 C C . ASP A 1 98 ? -1.581 9.947 -6.497 1.00 94.00 98 ASP A C 1
ATOM 744 O O . ASP A 1 98 ? -1.099 8.817 -6.494 1.00 94.00 98 ASP A O 1
ATOM 748 N N . ARG A 1 99 ? -1.932 10.552 -5.361 1.00 96.06 99 ARG A N 1
ATOM 749 C CA . ARG A 1 99 ? -1.761 9.944 -4.043 1.00 96.06 99 ARG A CA 1
ATOM 750 C C . ARG A 1 99 ? -2.642 8.706 -3.896 1.00 96.06 99 ARG A C 1
ATOM 752 O O . ARG A 1 99 ? -3.862 8.773 -4.044 1.00 96.06 99 ARG A O 1
ATOM 759 N N . LYS A 1 100 ? -2.020 7.585 -3.538 1.00 96.75 100 LYS A N 1
ATOM 760 C CA . LYS A 1 100 ? -2.704 6.325 -3.227 1.00 96.75 100 LYS A CA 1
ATOM 761 C C . LYS A 1 100 ? -2.073 5.708 -1.991 1.00 96.75 100 LYS A C 1
ATOM 763 O O . LYS A 1 100 ? -0.861 5.530 -1.936 1.00 96.75 100 LYS A O 1
ATOM 768 N N . GLU A 1 101 ? -2.903 5.358 -1.024 1.00 96.88 101 GLU A N 1
ATOM 769 C CA . GLU A 1 101 ? -2.516 4.576 0.144 1.00 96.88 101 GLU A CA 1
ATOM 770 C C . GLU A 1 101 ? -2.426 3.082 -0.229 1.00 96.88 101 GLU A C 1
ATOM 772 O O . GLU A 1 101 ? -3.044 2.634 -1.200 1.00 96.88 101 GLU A O 1
ATOM 777 N N . CYS A 1 102 ? -1.686 2.283 0.544 1.00 96.06 102 CYS A N 1
ATOM 778 C CA . CYS A 1 102 ? -1.494 0.847 0.299 1.00 96.06 102 CYS A CA 1
ATOM 779 C C . CYS A 1 102 ? -2.831 0.113 0.094 1.00 96.06 102 CYS A C 1
ATOM 781 O O . CYS A 1 102 ? -2.981 -0.718 -0.805 1.00 96.06 102 CYS A O 1
ATOM 783 N N . GLN A 1 103 ? -3.830 0.472 0.901 1.00 95.56 103 GLN A N 1
ATOM 784 C CA . GLN A 1 103 ? -5.172 -0.097 0.885 1.00 95.56 103 GLN A CA 1
ATOM 785 C C . GLN A 1 103 ? -5.904 0.145 -0.439 1.00 95.56 103 GLN A C 1
ATOM 787 O O . GLN A 1 103 ? -6.766 -0.653 -0.797 1.00 95.56 103 GLN A O 1
ATOM 792 N N . ASN A 1 104 ? -5.578 1.207 -1.188 1.00 95.44 104 ASN A N 1
ATOM 793 C CA . ASN A 1 104 ? -6.234 1.482 -2.465 1.00 95.44 104 ASN A CA 1
ATOM 794 C C . ASN A 1 104 ? -5.966 0.390 -3.510 1.00 95.44 104 ASN A C 1
ATOM 796 O O . ASN A 1 104 ? -6.841 0.150 -4.334 1.00 95.44 104 ASN A O 1
ATOM 800 N N . CYS A 1 105 ? -4.801 -0.267 -3.455 1.00 94.62 105 CYS A N 1
ATOM 801 C CA . CYS A 1 105 ? -4.418 -1.331 -4.390 1.00 94.62 105 CYS A CA 1
ATOM 802 C C . CYS A 1 105 ? -4.467 -2.730 -3.752 1.00 94.62 105 CYS A C 1
ATOM 804 O O . CYS A 1 105 ? -4.872 -3.689 -4.400 1.00 94.62 105 CYS A O 1
ATOM 806 N N . HIS A 1 106 ? -4.072 -2.871 -2.482 1.00 94.75 106 HIS A N 1
ATOM 807 C CA . HIS A 1 106 ? -3.988 -4.184 -1.822 1.00 94.75 106 HIS A CA 1
ATOM 808 C C . HIS A 1 106 ? -5.253 -4.574 -1.048 1.00 94.75 106 HIS A C 1
ATOM 810 O O . HIS A 1 106 ? -5.420 -5.742 -0.697 1.00 94.75 106 HIS A O 1
ATOM 816 N N . MET A 1 107 ? -6.152 -3.618 -0.801 1.00 95.44 107 MET A N 1
ATOM 817 C CA . MET A 1 107 ? -7.422 -3.824 -0.101 1.00 95.44 107 MET A CA 1
ATOM 818 C C . MET A 1 107 ? -8.588 -3.189 -0.863 1.00 95.44 107 MET A C 1
ATOM 820 O O . MET A 1 107 ? -9.434 -2.507 -0.275 1.00 95.44 107 MET A O 1
ATOM 824 N N . GLU A 1 108 ? -8.620 -3.403 -2.182 1.00 93.62 108 GLU A N 1
ATOM 825 C CA . GLU A 1 108 ? -9.645 -2.843 -3.064 1.00 93.62 108 GLU A CA 1
ATOM 826 C C . GLU A 1 108 ? -11.042 -3.020 -2.470 1.00 93.62 108 GLU A C 1
ATOM 828 O O . GLU A 1 108 ? -11.422 -4.097 -1.990 1.00 93.62 108 GLU A O 1
ATOM 833 N N . LYS A 1 109 ? -11.801 -1.927 -2.457 1.00 94.50 109 LYS A N 1
ATOM 834 C CA . LYS A 1 109 ? -13.126 -1.928 -1.859 1.00 94.50 109 LYS A CA 1
ATOM 835 C C . LYS A 1 109 ? -14.153 -2.467 -2.843 1.00 94.50 109 LYS A C 1
ATOM 837 O O . LYS A 1 109 ? -14.131 -2.134 -4.024 1.00 94.50 109 LYS A O 1
ATOM 842 N N . LYS A 1 110 ? -15.104 -3.236 -2.325 1.00 94.62 110 LYS A N 1
ATOM 843 C CA . LYS A 1 110 ? -16.281 -3.719 -3.053 1.00 94.62 110 LYS A CA 1
ATOM 844 C C . LYS A 1 110 ? -17.533 -3.547 -2.208 1.00 94.62 110 LYS A C 1
ATOM 846 O O . LYS A 1 110 ? -17.451 -3.488 -0.984 1.00 94.62 110 LYS A O 1
ATOM 851 N N . ASP A 1 111 ? -18.694 -3.496 -2.843 1.00 95.94 111 ASP A N 1
ATOM 852 C CA . ASP A 1 111 ? -19.955 -3.453 -2.108 1.00 95.94 111 ASP A CA 1
ATOM 853 C C . ASP A 1 111 ? -20.260 -4.808 -1.464 1.00 95.94 111 ASP A C 1
ATOM 855 O O . ASP A 1 111 ? -20.332 -5.843 -2.132 1.00 95.94 111 ASP A O 1
ATOM 859 N N . GLY A 1 112 ? -20.489 -4.803 -0.155 1.00 94.19 112 GLY A N 1
ATOM 860 C CA . GLY A 1 112 ? -20.738 -6.018 0.609 1.00 94.19 112 GLY A CA 1
ATOM 861 C C . GLY A 1 112 ? -21.193 -5.747 2.035 1.00 94.19 112 GLY A C 1
ATOM 862 O O . GLY A 1 112 ? -21.432 -4.606 2.431 1.00 94.19 112 GLY A O 1
ATOM 863 N N . MET A 1 113 ? -21.343 -6.821 2.802 1.00 93.81 113 MET A N 1
ATOM 864 C CA . MET A 1 113 ? -21.581 -6.758 4.241 1.00 93.81 113 MET A CA 1
ATOM 865 C C . MET A 1 113 ? -20.247 -6.954 4.959 1.00 93.81 113 MET A C 1
ATOM 867 O O . MET A 1 113 ? -19.445 -7.795 4.565 1.00 93.81 113 MET A O 1
ATOM 871 N N . ALA A 1 114 ? -19.991 -6.150 5.990 1.00 91.31 114 ALA A N 1
ATOM 872 C CA . ALA A 1 114 ? -18.750 -6.240 6.763 1.00 91.31 114 ALA A CA 1
ATOM 873 C C . ALA A 1 114 ? -18.767 -7.378 7.795 1.00 91.31 114 ALA A C 1
ATOM 875 O O . ALA A 1 114 ? -17.720 -7.766 8.298 1.00 91.31 114 ALA A O 1
ATOM 876 N N . ALA A 1 115 ? -19.956 -7.875 8.129 1.00 90.06 115 ALA A N 1
ATOM 877 C CA . ALA A 1 115 ? -20.169 -8.984 9.041 1.00 90.06 115 ALA A CA 1
ATOM 878 C C . ALA A 1 115 ? -21.435 -9.733 8.619 1.00 90.06 115 ALA A C 1
ATOM 880 O O . ALA A 1 115 ? -22.416 -9.114 8.204 1.00 90.06 115 ALA A O 1
ATOM 881 N N . GLU A 1 116 ? -21.411 -11.053 8.753 1.00 87.94 116 GLU A N 1
ATOM 882 C CA . GLU A 1 116 ? -22.541 -11.943 8.500 1.00 87.94 116 GLU A CA 1
ATOM 883 C C . GLU A 1 116 ? -22.710 -12.865 9.711 1.00 87.94 116 GLU A C 1
ATOM 885 O O . GLU A 1 116 ? -21.735 -13.212 10.377 1.00 87.94 116 GLU A O 1
ATOM 890 N N . GLY A 1 117 ? -23.947 -13.240 10.032 1.00 85.75 117 GLY A N 1
ATOM 891 C CA . GLY A 1 117 ? -24.234 -14.125 11.157 1.00 85.75 117 GLY A CA 1
ATOM 892 C C . GLY A 1 117 ? -25.663 -13.995 11.666 1.00 85.75 117 GLY A C 1
ATOM 893 O O . GLY A 1 117 ? -26.353 -13.006 11.406 1.00 85.75 117 GLY A O 1
ATOM 894 N N . THR A 1 118 ? -26.118 -15.002 12.409 1.00 85.12 118 THR A N 1
ATOM 895 C CA . THR A 1 118 ? -27.452 -15.006 13.017 1.00 85.12 118 THR A CA 1
ATOM 896 C C . THR A 1 118 ? -27.616 -13.799 13.941 1.00 85.12 118 THR A C 1
ATOM 898 O O . THR A 1 118 ? -26.849 -13.622 14.881 1.00 85.12 118 THR A O 1
ATOM 901 N N . GLY A 1 119 ? -28.623 -12.964 13.675 1.00 85.00 119 GLY A N 1
ATOM 902 C CA . GLY A 1 119 ? -28.914 -11.771 14.478 1.00 85.00 119 GLY A CA 1
ATOM 903 C C . GLY A 1 119 ? -28.042 -10.545 14.175 1.00 85.00 119 GLY A C 1
ATOM 904 O O . GLY A 1 119 ? -28.290 -9.487 14.749 1.00 85.00 119 GLY A O 1
ATOM 905 N N . VAL A 1 120 ? -27.075 -10.638 13.254 1.00 89.44 120 VAL A N 1
ATOM 906 C CA . VAL A 1 120 ? -26.267 -9.490 12.816 1.00 89.44 120 VAL A CA 1
ATOM 907 C C . VAL A 1 120 ? -26.970 -8.781 11.662 1.00 89.44 120 VAL A C 1
ATOM 909 O O . VAL A 1 120 ? -27.186 -9.356 10.599 1.00 89.44 120 VAL A O 1
ATOM 912 N N . GLN A 1 121 ? -27.300 -7.503 11.850 1.00 89.19 121 GLN A N 1
ATOM 913 C CA . GLN A 1 121 ? -27.863 -6.651 10.798 1.00 89.19 121 GLN A CA 1
ATOM 914 C C . GLN A 1 121 ? -26.800 -5.680 10.279 1.00 89.19 121 GLN A C 1
ATOM 916 O O . GLN A 1 121 ? -26.805 -4.491 10.598 1.00 89.19 121 GLN A O 1
ATOM 921 N N . ALA A 1 122 ? -25.857 -6.196 9.489 1.00 91.94 122 ALA A N 1
ATOM 922 C CA . ALA A 1 122 ? -24.862 -5.370 8.818 1.00 91.94 122 ALA A CA 1
ATOM 923 C C . ALA A 1 122 ? -25.443 -4.792 7.516 1.00 91.94 122 ALA A C 1
ATOM 925 O O . ALA A 1 122 ? -25.833 -5.550 6.627 1.00 91.94 122 ALA A O 1
ATOM 926 N N . PRO A 1 123 ? -25.496 -3.463 7.345 1.00 93.81 123 PRO A N 1
ATOM 927 C CA . PRO A 1 123 ? -25.943 -2.888 6.084 1.00 93.81 123 PRO A CA 1
ATOM 928 C C . PRO A 1 123 ? -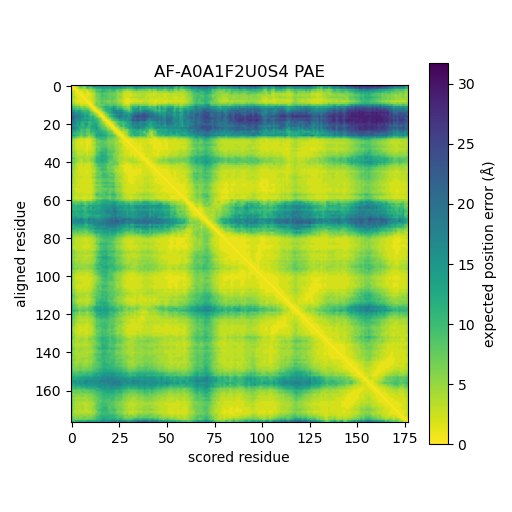24.891 -3.102 4.992 1.00 93.81 123 PRO A C 1
ATOM 930 O O . PRO A 1 123 ? -23.684 -3.099 5.258 1.00 93.81 123 PRO A O 1
ATOM 933 N N . ARG A 1 124 ? -25.354 -3.208 3.744 1.00 94.88 124 ARG A N 1
ATOM 934 C CA . ARG A 1 124 ? -24.470 -3.217 2.576 1.00 94.88 124 ARG A CA 1
ATOM 935 C C . ARG A 1 124 ? -23.763 -1.869 2.442 1.00 94.88 124 ARG A C 1
ATOM 937 O O . ARG A 1 124 ? -24.397 -0.820 2.548 1.00 94.88 124 ARG A O 1
ATOM 944 N N . ARG A 1 125 ? -22.449 -1.902 2.238 1.00 94.94 125 ARG A N 1
ATOM 945 C CA . ARG A 1 125 ? -21.579 -0.726 2.096 1.00 94.94 125 ARG A CA 1
ATOM 946 C C . ARG A 1 125 ? -20.271 -1.110 1.409 1.00 94.94 125 ARG A C 1
ATOM 948 O O . ARG A 1 125 ? -19.984 -2.288 1.226 1.00 94.94 125 ARG A O 1
ATOM 955 N N . SER A 1 126 ? -19.465 -0.108 1.087 1.00 95.06 126 SER A N 1
ATOM 956 C CA . SER A 1 126 ? -18.105 -0.308 0.595 1.00 95.06 126 SER A CA 1
ATOM 957 C C . SER A 1 126 ? -17.238 -0.961 1.683 1.00 95.06 126 SER A C 1
ATOM 959 O O . SER A 1 126 ? -17.025 -0.370 2.746 1.00 95.06 126 SER A O 1
ATOM 961 N N . VAL A 1 127 ? -16.772 -2.186 1.436 1.00 95.38 127 VAL A N 1
ATOM 962 C CA . VAL A 1 127 ? -15.931 -2.984 2.341 1.00 95.38 127 VAL A CA 1
ATOM 963 C C . VAL A 1 127 ? -14.613 -3.338 1.666 1.00 95.38 127 VAL A C 1
ATOM 965 O O . VAL A 1 127 ? -14.579 -3.679 0.485 1.00 95.38 127 VAL A O 1
ATOM 968 N N . SER A 1 128 ? -13.520 -3.243 2.415 1.00 95.38 128 SER A N 1
ATOM 969 C CA . SER A 1 128 ? -12.176 -3.536 1.920 1.00 95.38 128 SER A CA 1
ATOM 970 C C . SER A 1 128 ? -11.970 -5.039 1.714 1.00 95.38 128 SER A C 1
ATOM 972 O O . SER A 1 128 ? -12.352 -5.852 2.561 1.00 95.38 128 SER A O 1
ATOM 974 N N . SER A 1 129 ? -11.347 -5.419 0.599 1.00 93.50 129 SER A N 1
ATOM 975 C CA . SER A 1 129 ? -10.871 -6.787 0.394 1.00 93.50 129 SER A CA 1
ATOM 976 C C . SER A 1 129 ? -9.746 -7.118 1.378 1.00 93.50 129 SER A C 1
ATOM 978 O O . SER A 1 129 ? -8.897 -6.279 1.659 1.00 93.50 129 SER A O 1
ATOM 980 N N . HIS A 1 130 ? -9.730 -8.358 1.865 1.00 93.00 130 HIS A N 1
ATOM 981 C CA . HIS A 1 130 ? -8.661 -8.909 2.707 1.00 93.00 130 HIS A CA 1
ATOM 982 C C . HIS A 1 130 ? -7.913 -10.042 1.985 1.00 93.00 130 HIS A C 1
ATOM 984 O O . HIS A 1 130 ? -7.314 -10.904 2.617 1.00 93.00 130 HIS A O 1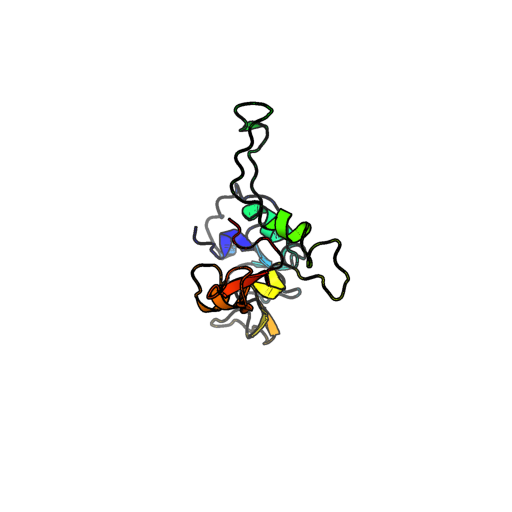
ATOM 990 N N . ALA A 1 131 ? -7.981 -10.074 0.649 1.00 91.19 131 ALA A N 1
ATOM 991 C CA . ALA A 1 131 ? -7.261 -11.060 -0.156 1.00 91.19 131 ALA A CA 1
ATOM 992 C C . ALA A 1 131 ? -5.751 -10.773 -0.239 1.00 91.19 131 ALA A C 1
ATOM 994 O O . ALA A 1 131 ? -4.985 -11.700 -0.472 1.00 91.19 131 ALA A O 1
ATOM 995 N N . PHE A 1 132 ? -5.343 -9.506 -0.067 1.00 89.50 132 PHE A N 1
ATOM 996 C CA . PHE A 1 132 ? -3.950 -9.035 -0.100 1.00 89.50 132 PHE A CA 1
ATOM 997 C C . PHE A 1 132 ? -3.099 -9.681 -1.208 1.00 89.50 132 PHE A C 1
ATOM 999 O O . PHE A 1 132 ? -2.074 -10.306 -0.918 1.00 89.50 132 PHE A O 1
ATOM 1006 N N . PRO A 1 133 ? -3.511 -9.567 -2.485 1.00 88.94 133 PRO A N 1
ATOM 1007 C CA . PRO A 1 133 ? -2.768 -10.195 -3.561 1.00 88.94 133 PRO A CA 1
ATOM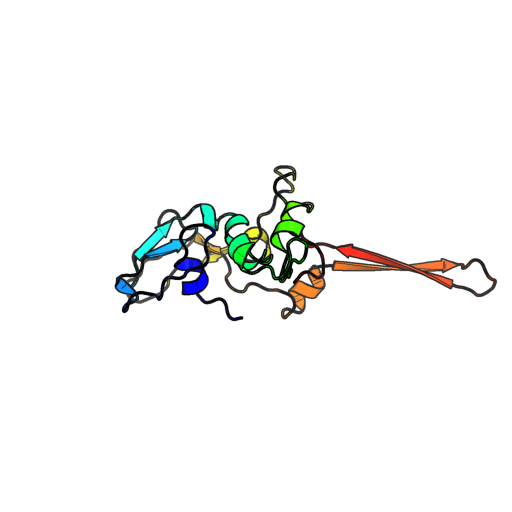 1008 C C . PRO A 1 133 ? -1.368 -9.571 -3.662 1.00 88.94 133 PRO A C 1
ATOM 1010 O O . PRO A 1 133 ? -1.192 -8.354 -3.552 1.00 88.94 133 PRO A O 1
ATOM 1013 N N . GLY A 1 134 ? -0.374 -10.432 -3.857 1.00 88.94 134 GLY A N 1
ATOM 1014 C CA . GLY A 1 134 ? 1.040 -10.079 -3.940 1.00 88.94 134 GLY A CA 1
ATOM 1015 C C . GLY A 1 134 ? 1.764 -11.022 -4.894 1.00 88.94 134 GLY A C 1
ATOM 1016 O O . GLY A 1 134 ? 1.172 -11.516 -5.847 1.00 88.94 134 GLY A O 1
ATOM 1017 N N . TRP A 1 135 ? 3.032 -11.328 -4.633 1.00 88.75 135 TRP A N 1
ATOM 1018 C CA . TRP A 1 135 ? 3.850 -12.135 -5.548 1.00 88.75 135 TRP A CA 1
ATOM 1019 C C . TRP A 1 135 ? 3.377 -13.589 -5.734 1.00 88.75 135 TRP A C 1
ATOM 1021 O O . TRP A 1 135 ? 3.682 -14.204 -6.752 1.00 88.75 135 TRP A O 1
ATOM 1031 N N . HIS A 1 136 ? 2.610 -14.134 -4.785 1.00 90.56 136 HIS A N 1
ATOM 1032 C CA . HIS A 1 136 ? 1.972 -15.451 -4.914 1.00 90.56 136 HIS A CA 1
ATOM 1033 C C . HIS A 1 136 ? 0.687 -15.431 -5.761 1.00 90.56 136 HIS A C 1
ATOM 1035 O O . HIS A 1 136 ? 0.109 -16.486 -6.016 1.00 90.56 136 HIS A O 1
ATOM 1041 N N . ASP A 1 137 ? 0.225 -14.255 -6.188 1.00 92.88 137 ASP A N 1
ATOM 1042 C CA . ASP A 1 137 ? -0.905 -14.097 -7.096 1.00 92.88 137 ASP A CA 1
ATOM 1043 C C . ASP A 1 137 ? -0.379 -13.743 -8.493 1.00 92.88 137 ASP A C 1
ATOM 1045 O O . ASP A 1 137 ? 0.122 -12.644 -8.742 1.00 92.88 137 ASP A O 1
ATOM 1049 N N . ALA A 1 138 ? -0.482 -14.692 -9.427 1.00 93.19 138 ALA A N 1
ATOM 1050 C CA . ALA A 1 138 ? 0.027 -14.516 -10.787 1.00 93.19 138 ALA A CA 1
ATOM 1051 C C . ALA A 1 138 ? -0.639 -13.339 -11.520 1.00 93.19 138 ALA A C 1
ATOM 1053 O O . ALA A 1 138 ? 0.003 -12.664 -12.326 1.00 93.19 138 ALA A O 1
ATOM 1054 N N . GLY A 1 139 ? -1.915 -13.069 -11.229 1.00 92.62 139 GLY A N 1
ATOM 1055 C CA . GLY A 1 139 ? -2.646 -11.955 -11.820 1.00 92.62 139 GLY A CA 1
ATOM 1056 C C . GLY A 1 139 ? -2.121 -10.605 -11.338 1.00 92.62 139 GLY A C 1
ATOM 1057 O O . GLY A 1 139 ? -1.980 -9.685 -12.141 1.00 92.62 139 GLY A O 1
ATOM 1058 N N . ALA A 1 140 ? -1.825 -10.473 -10.047 1.00 91.62 140 ALA A N 1
ATOM 1059 C CA . ALA A 1 140 ? -1.225 -9.280 -9.468 1.00 91.62 140 ALA A CA 1
ATOM 1060 C C . ALA A 1 140 ? 0.198 -9.070 -9.986 1.00 91.62 140 ALA A C 1
ATOM 1062 O O . ALA A 1 140 ? 0.527 -7.957 -10.393 1.00 91.62 140 ALA A O 1
ATOM 1063 N N . LEU A 1 141 ? 1.002 -10.136 -10.070 1.00 92.00 141 LEU A N 1
ATOM 1064 C CA . LEU A 1 141 ? 2.355 -10.065 -10.619 1.00 92.00 141 LEU A CA 1
ATOM 1065 C C . LEU A 1 141 ? 2.356 -9.585 -12.078 1.00 92.00 141 LEU A C 1
ATOM 1067 O O . LEU A 1 141 ? 3.133 -8.702 -12.432 1.00 92.00 141 LEU A O 1
ATOM 1071 N N . ALA A 1 142 ? 1.441 -10.099 -12.906 1.00 92.50 142 ALA A N 1
ATOM 1072 C CA . ALA A 1 142 ? 1.310 -9.694 -14.306 1.00 92.50 142 ALA A CA 1
ATOM 1073 C C . ALA A 1 142 ? 0.890 -8.224 -14.492 1.00 92.50 142 ALA A C 1
ATOM 1075 O O . ALA A 1 142 ? 1.149 -7.648 -15.544 1.00 92.50 142 ALA A O 1
ATOM 1076 N N . ARG A 1 143 ? 0.241 -7.608 -13.493 1.00 93.19 143 ARG A N 1
ATOM 1077 C CA . ARG A 1 143 ? -0.144 -6.184 -13.518 1.00 93.19 143 ARG A CA 1
ATOM 1078 C C . ARG A 1 143 ? 0.889 -5.260 -12.871 1.00 93.19 143 ARG A C 1
ATOM 1080 O O . ARG A 1 143 ? 0.770 -4.047 -13.012 1.00 93.19 143 ARG A O 1
ATOM 1087 N N . ALA A 1 144 ? 1.868 -5.808 -12.151 1.00 93.69 144 ALA A N 1
ATOM 1088 C CA . ALA A 1 144 ? 2.837 -5.029 -11.383 1.00 93.69 144 ALA A CA 1
ATOM 1089 C C . ALA A 1 144 ? 3.923 -4.378 -12.255 1.00 93.69 144 ALA A C 1
ATOM 1091 O O . ALA A 1 144 ? 4.487 -3.355 -11.866 1.00 93.69 144 ALA A O 1
ATOM 1092 N N . ALA A 1 145 ? 4.196 -4.931 -13.439 1.00 93.88 145 ALA A N 1
ATOM 1093 C CA . ALA A 1 145 ? 5.133 -4.357 -14.392 1.00 93.88 145 ALA A CA 1
ATOM 1094 C C . ALA A 1 145 ? 4.688 -4.590 -15.837 1.00 93.88 145 ALA A C 1
ATOM 1096 O O . ALA A 1 145 ? 4.082 -5.610 -16.160 1.00 93.88 145 ALA A O 1
ATOM 1097 N N . GLU A 1 146 ? 5.035 -3.653 -16.712 1.00 95.69 146 GLU A N 1
ATOM 1098 C CA . GLU A 1 146 ? 4.815 -3.757 -18.151 1.00 95.69 146 GLU A CA 1
ATOM 1099 C C . GLU A 1 146 ? 6.157 -3.941 -18.864 1.00 95.69 146 GLU A C 1
ATOM 1101 O O . GLU A 1 146 ? 7.091 -3.164 -18.667 1.00 95.69 146 GLU A O 1
ATOM 1106 N N . LEU A 1 147 ? 6.258 -4.989 -19.685 1.00 95.88 147 LEU A N 1
ATOM 1107 C CA . LEU A 1 147 ? 7.440 -5.302 -20.483 1.00 95.88 147 LEU A CA 1
ATOM 1108 C C . LEU A 1 147 ? 7.154 -4.978 -21.948 1.00 95.88 147 LEU A C 1
ATOM 1110 O O . LEU A 1 147 ? 6.293 -5.602 -22.565 1.00 95.88 147 LEU A O 1
ATOM 1114 N N . THR A 1 148 ? 7.925 -4.062 -22.525 1.00 97.25 148 THR A N 1
ATOM 1115 C CA . THR A 1 148 ? 7.907 -3.790 -23.966 1.00 97.25 148 THR A CA 1
ATOM 1116 C C . THR A 1 148 ? 9.224 -4.229 -24.587 1.00 97.25 148 THR A C 1
ATOM 1118 O O . THR A 1 148 ? 10.301 -3.913 -24.080 1.00 97.25 148 THR A O 1
ATOM 1121 N N . VAL A 1 149 ? 9.142 -4.955 -25.702 1.00 97.69 149 VAL A N 1
ATOM 1122 C CA . VAL A 1 149 ? 10.304 -5.428 -26.457 1.00 97.69 149 VAL A CA 1
ATOM 1123 C C . VAL A 1 149 ? 10.233 -4.866 -27.868 1.00 97.69 149 VAL A C 1
ATOM 1125 O O . VAL A 1 149 ? 9.250 -5.068 -28.578 1.00 97.69 149 VAL A O 1
ATOM 1128 N N . ALA A 1 150 ? 11.289 -4.175 -28.280 1.00 97.12 150 ALA A N 1
ATOM 1129 C CA . ALA A 1 150 ? 11.443 -3.650 -29.625 1.00 97.12 150 ALA A CA 1
ATOM 1130 C C . ALA A 1 150 ? 12.781 -4.091 -30.215 1.00 97.12 150 ALA A C 1
ATOM 1132 O O . ALA A 1 150 ? 13.754 -4.333 -29.503 1.00 97.12 150 ALA A O 1
ATOM 1133 N N . THR A 1 151 ? 12.839 -4.170 -31.538 1.00 96.88 151 THR A N 1
ATOM 1134 C CA . THR A 1 151 ? 14.063 -4.504 -32.265 1.00 96.88 151 THR A CA 1
ATOM 1135 C C . THR A 1 151 ? 14.422 -3.377 -33.211 1.00 96.88 151 THR A C 1
ATOM 1137 O O . THR A 1 151 ? 13.536 -2.808 -33.851 1.00 96.88 151 THR A O 1
ATOM 1140 N N . ARG A 1 152 ? 15.711 -3.086 -33.361 1.00 95.25 152 ARG A N 1
ATOM 1141 C CA . ARG A 1 152 ? 16.206 -2.146 -34.373 1.00 95.25 152 ARG A CA 1
ATOM 1142 C C . ARG A 1 152 ? 17.457 -2.703 -35.058 1.00 95.25 152 ARG A C 1
ATOM 1144 O O . ARG A 1 152 ? 18.123 -3.559 -34.475 1.00 95.25 152 ARG A O 1
ATOM 1151 N N . PRO A 1 153 ? 17.790 -2.254 -36.280 1.00 95.62 153 PRO A N 1
ATOM 1152 C CA . PRO A 1 153 ? 19.040 -2.642 -36.924 1.00 95.62 153 PRO A CA 1
ATOM 1153 C C . PRO A 1 153 ? 20.236 -2.327 -36.020 1.00 95.62 153 PRO A C 1
ATOM 1155 O O . PRO A 1 153 ? 20.329 -1.225 -35.477 1.00 95.62 153 PRO A O 1
ATOM 1158 N N . GLY A 1 154 ? 21.121 -3.305 -35.840 1.00 92.25 154 GLY A N 1
ATOM 1159 C CA . GLY A 1 154 ? 22.331 -3.141 -35.044 1.00 92.25 154 GLY A CA 1
ATOM 1160 C C . GLY A 1 154 ? 23.429 -2.400 -35.806 1.00 92.25 154 GLY A C 1
ATOM 1161 O O . GLY A 1 154 ? 23.384 -2.238 -37.025 1.00 92.25 154 GLY A O 1
ATOM 1162 N N . THR A 1 155 ? 24.468 -1.979 -35.088 1.00 91.38 155 THR A N 1
ATOM 1163 C CA . THR A 1 155 ? 25.608 -1.235 -35.664 1.00 91.38 155 THR A CA 1
ATOM 1164 C C . THR A 1 155 ? 26.511 -2.079 -36.570 1.00 91.38 155 THR A C 1
ATOM 1166 O O . THR A 1 155 ? 27.338 -1.534 -37.299 1.00 91.38 155 THR A O 1
ATOM 1169 N N . ARG A 1 156 ? 26.367 -3.409 -36.542 1.00 93.06 156 ARG A N 1
ATOM 1170 C CA . ARG A 1 156 ? 27.104 -4.349 -37.397 1.00 93.06 156 ARG A CA 1
ATOM 1171 C C . ARG A 1 156 ? 26.182 -4.917 -38.469 1.00 93.06 156 ARG A C 1
ATOM 1173 O O . ARG A 1 156 ? 25.011 -5.177 -38.206 1.00 93.06 156 ARG A O 1
ATOM 1180 N N . SER A 1 157 ? 26.731 -5.169 -39.657 1.00 91.31 157 SER A N 1
ATOM 1181 C CA . SER A 1 157 ? 25.997 -5.850 -40.729 1.00 91.31 157 SER A CA 1
ATOM 1182 C C . SER A 1 157 ? 25.445 -7.189 -40.228 1.00 91.31 157 SER A C 1
ATOM 1184 O O . SER A 1 157 ? 26.180 -7.983 -39.641 1.00 91.31 157 SER A O 1
ATOM 1186 N N . GLY A 1 158 ? 24.142 -7.403 -40.413 1.00 92.25 158 GLY A N 1
ATOM 1187 C CA . GLY A 1 158 ? 23.433 -8.595 -39.941 1.00 92.25 158 GLY A CA 1
ATOM 1188 C C . GLY A 1 158 ? 23.130 -8.638 -38.436 1.00 92.25 158 GLY A C 1
ATOM 1189 O O . GLY A 1 158 ? 22.603 -9.645 -37.972 1.00 92.25 158 GLY A O 1
ATOM 1190 N N . ALA A 1 159 ? 23.439 -7.589 -37.664 1.00 94.44 159 ALA A N 1
ATOM 1191 C CA . ALA A 1 159 ? 23.090 -7.523 -36.246 1.00 94.44 159 ALA A CA 1
ATOM 1192 C C . ALA A 1 159 ? 21.705 -6.898 -36.010 1.00 94.44 159 ALA A C 1
ATOM 1194 O O . ALA A 1 159 ? 21.255 -6.027 -36.757 1.00 94.44 159 ALA A O 1
ATOM 1195 N N . LEU A 1 160 ? 21.070 -7.318 -34.917 1.00 96.44 160 LEU A N 1
ATOM 1196 C CA . LEU A 1 160 ? 19.818 -6.777 -34.399 1.00 96.44 160 LEU A CA 1
ATOM 1197 C C . LEU A 1 160 ? 20.052 -6.308 -32.960 1.00 96.44 160 LEU A C 1
ATOM 1199 O O . LEU A 1 160 ? 20.544 -7.076 -32.134 1.00 96.44 160 LEU A O 1
ATOM 1203 N N . ASP A 1 161 ? 19.689 -5.067 -32.665 1.00 95.88 161 ASP A N 1
ATOM 1204 C CA . ASP A 1 161 ? 19.633 -4.550 -31.302 1.00 95.88 161 ASP A CA 1
ATOM 1205 C C . ASP A 1 161 ? 18.259 -4.876 -30.711 1.00 95.88 161 ASP A C 1
ATOM 1207 O O . ASP A 1 161 ? 17.226 -4.541 -31.300 1.00 95.88 161 ASP A O 1
ATOM 1211 N N . LEU A 1 162 ? 18.249 -5.477 -29.523 1.00 96.69 162 LEU A N 1
ATOM 1212 C CA . LEU A 1 162 ? 17.049 -5.679 -28.719 1.00 96.69 162 LEU A CA 1
ATOM 1213 C C . LEU A 1 162 ? 16.944 -4.555 -27.685 1.00 96.69 162 LEU A C 1
ATOM 1215 O O . LEU A 1 162 ? 17.841 -4.381 -26.862 1.00 96.69 162 LEU A O 1
ATOM 1219 N N . VAL A 1 163 ? 15.847 -3.804 -27.712 1.00 96.38 163 VAL A N 1
ATOM 1220 C CA . VAL A 1 163 ? 15.518 -2.802 -26.696 1.00 96.38 163 VAL A CA 1
ATOM 1221 C C . VAL A 1 163 ? 14.417 -3.374 -25.820 1.00 96.38 163 VAL A C 1
ATOM 1223 O O . VAL A 1 163 ? 13.319 -3.657 -26.296 1.00 96.38 163 VAL A O 1
ATOM 1226 N N . VAL A 1 164 ? 14.728 -3.553 -24.540 1.00 97.25 164 VAL A N 1
ATOM 1227 C CA . VAL A 1 164 ? 13.786 -4.030 -23.529 1.00 97.25 164 VAL A CA 1
ATOM 1228 C C . VAL A 1 164 ? 13.484 -2.879 -22.580 1.00 97.25 164 VAL A C 1
ATOM 1230 O O . VAL A 1 164 ? 14.394 -2.318 -21.972 1.00 97.25 164 VAL A O 1
ATOM 1233 N N . THR A 1 165 ? 12.209 -2.531 -22.455 1.00 97.06 165 THR A N 1
ATOM 1234 C CA . THR A 1 165 ? 11.718 -1.521 -21.518 1.00 97.06 165 THR A CA 1
ATOM 1235 C C . THR A 1 165 ? 10.847 -2.202 -20.477 1.00 97.06 165 THR A C 1
ATOM 1237 O O . THR A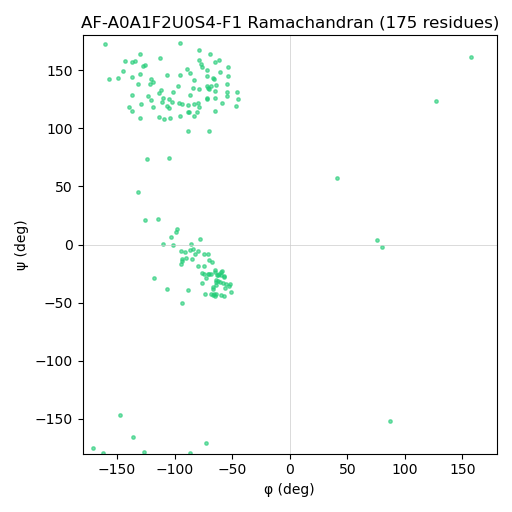 1 165 ? 9.953 -2.969 -20.826 1.00 97.06 165 THR A O 1
ATOM 1240 N N . ILE A 1 166 ? 11.122 -1.920 -19.205 1.00 95.62 166 ILE A N 1
ATOM 1241 C CA . ILE A 1 166 ? 10.338 -2.402 -18.069 1.00 95.62 166 ILE A CA 1
ATOM 1242 C C . ILE A 1 166 ? 9.782 -1.174 -17.358 1.00 95.62 166 ILE A C 1
ATOM 1244 O O . ILE A 1 166 ? 10.550 -0.350 -16.861 1.00 95.62 166 ILE A O 1
ATOM 1248 N N . GLU A 1 167 ? 8.462 -1.055 -17.310 1.00 96.00 167 GLU A N 1
ATOM 1249 C CA . GLU A 1 167 ? 7.780 -0.032 -16.527 1.00 96.00 167 GLU A CA 1
ATOM 1250 C C . GLU A 1 167 ? 7.242 -0.650 -15.240 1.00 96.00 167 GLU A C 1
ATOM 1252 O O . GLU A 1 167 ? 6.461 -1.599 -15.272 1.00 96.00 167 GLU A O 1
ATOM 1257 N N . ASN A 1 168 ? 7.652 -0.101 -14.100 1.00 95.38 168 ASN A N 1
ATOM 1258 C CA . ASN A 1 168 ? 7.094 -0.468 -12.808 1.00 95.38 168 ASN A CA 1
ATOM 1259 C C . ASN A 1 168 ? 5.747 0.242 -12.611 1.00 95.38 168 ASN A C 1
ATOM 1261 O O . ASN A 1 168 ? 5.701 1.471 -12.569 1.00 95.38 168 ASN A O 1
ATOM 1265 N N . LYS A 1 169 ? 4.666 -0.529 -12.467 1.00 95.06 169 LYS A N 1
ATOM 1266 C CA . LYS A 1 169 ? 3.312 -0.009 -12.220 1.00 95.06 169 LYS A CA 1
ATOM 1267 C C . LYS A 1 169 ? 2.964 0.043 -10.728 1.00 95.06 169 LYS A C 1
ATOM 1269 O O . LYS A 1 169 ? 1.897 0.542 -10.369 1.00 95.06 169 LYS A O 1
ATOM 1274 N N . ALA A 1 170 ? 3.825 -0.477 -9.852 1.00 94.62 170 ALA A N 1
ATOM 1275 C CA . ALA A 1 170 ? 3.641 -0.400 -8.410 1.00 94.62 170 ALA A CA 1
ATOM 1276 C C . ALA A 1 170 ? 3.972 1.002 -7.871 1.00 94.62 170 ALA A C 1
ATOM 1278 O O . ALA A 1 170 ? 4.800 1.733 -8.411 1.00 94.62 170 ALA A O 1
ATOM 1279 N N . GLY A 1 171 ? 3.345 1.363 -6.748 1.00 94.56 171 GLY A N 1
ATOM 1280 C CA . GLY A 1 171 ? 3.648 2.609 -6.033 1.00 94.56 171 GLY A CA 1
ATOM 1281 C C . GLY A 1 171 ? 4.966 2.580 -5.253 1.00 94.56 171 GLY A C 1
ATOM 1282 O O . GLY A 1 171 ? 5.373 3.614 -4.738 1.00 94.56 171 GLY A O 1
ATOM 1283 N N . HIS A 1 172 ? 5.605 1.414 -5.160 1.00 95.38 172 HIS A N 1
ATOM 1284 C CA . HIS A 1 172 ? 6.884 1.141 -4.502 1.00 95.38 172 HIS A CA 1
ATOM 1285 C C . HIS A 1 172 ? 7.831 0.436 -5.491 1.00 95.38 172 HIS A C 1
ATOM 1287 O O . HIS A 1 172 ? 7.47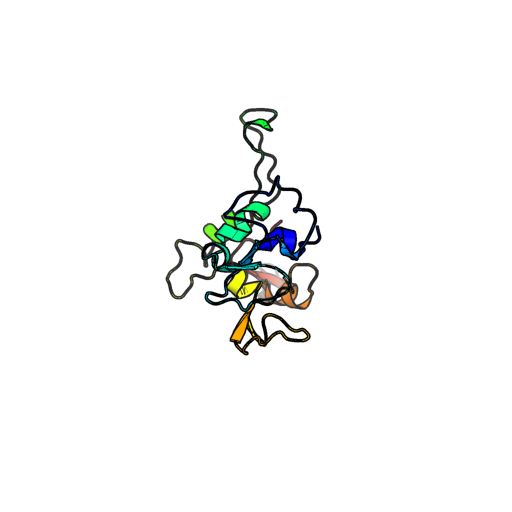7 0.230 -6.653 1.00 95.38 172 HIS A O 1
ATOM 1293 N N . ARG A 1 173 ? 9.047 0.070 -5.070 1.00 94.56 173 ARG A N 1
ATOM 1294 C CA . ARG A 1 173 ? 9.995 -0.686 -5.905 1.00 94.56 173 ARG A CA 1
ATOM 1295 C C . ARG A 1 173 ? 9.403 -2.032 -6.308 1.00 94.56 173 ARG A C 1
ATOM 1297 O O . ARG A 1 173 ? 8.637 -2.633 -5.569 1.00 94.56 173 ARG A O 1
ATOM 1304 N N . PHE A 1 174 ? 9.770 -2.517 -7.484 1.00 91.62 174 PHE A N 1
ATOM 1305 C CA . PHE A 1 174 ? 9.358 -3.832 -7.947 1.00 91.62 174 PHE A CA 1
ATOM 1306 C C . PHE A 1 174 ? 10.585 -4.618 -8.421 1.00 91.62 174 PHE A C 1
ATOM 1308 O O . PHE A 1 174 ? 11.261 -4.160 -9.348 1.00 91.62 174 PHE A O 1
ATOM 1315 N N . PRO A 1 175 ? 10.880 -5.786 -7.821 1.00 89.69 175 PRO A N 1
ATOM 1316 C CA . PRO A 1 175 ? 10.249 -6.343 -6.615 1.00 89.69 175 PRO A CA 1
ATOM 1317 C C . PRO A 1 175 ? 10.602 -5.549 -5.338 1.00 89.69 175 PRO A C 1
ATOM 1319 O O . PRO A 1 175 ? 11.567 -4.785 -5.328 1.00 89.69 175 PRO A O 1
ATOM 1322 N N . ASP A 1 176 ? 9.834 -5.763 -4.268 1.00 85.88 176 ASP A N 1
ATOM 1323 C CA . ASP A 1 176 ? 10.140 -5.310 -2.899 1.00 85.88 176 ASP A CA 1
ATOM 1324 C C . ASP A 1 176 ? 10.000 -6.490 -1.922 1.00 85.88 176 ASP A C 1
ATOM 1326 O O . ASP A 1 176 ? 9.430 -7.525 -2.296 1.00 85.88 176 ASP A O 1
ATOM 1330 N N . THR A 1 177 ? 10.550 -6.354 -0.711 1.00 65.69 177 THR A N 1
ATOM 1331 C CA . THR A 1 177 ? 10.574 -7.422 0.311 1.00 65.69 177 THR A CA 1
ATOM 1332 C C . THR A 1 177 ? 9.537 -7.255 1.411 1.00 65.69 177 THR A C 1
ATOM 1334 O O . THR A 1 177 ? 9.140 -6.104 1.724 1.00 65.69 177 THR A O 1
#

Foldseek 3Di:
DDCDQCQQFQDDFLEGDPDDDPDAQQDGEGEDCDCDDFDDSHHYHYDVRNVALSSVCSPQWDWQDPVRDPDPPDIDTPHCQSVQLCVFCQHPPHDPVSHDGPQVPQFPWDWDFPDDDDPTDGDTDTGTHPPRDDPVHPVVVVQQKDWDWDWDDDPDVPDIDIDIDIGGPDSGDPPTD

Sequence (177 aa):
MSVDCVACHALVGSGHPETKPPEGMDQQVYYGTIRNPVQTTHKSQYAPQMETSNFCKSCHTYVTPPDLKLTADWDIICTLTFDSWAAGPHGPTATQADRKECQNCHMEKKDGMAAEGTGVQAPRRSVSSHAFPGWHDAGALARAAELTVATRPGTRSGALDLVVTIENKAGHRFPDT

Secondary structure (DSSP, 8-state):
----HHHHHT--SS--------S-GGGPEEEES-SSPPP-SSEEEE-GGGGSTTTTHHHH-EE--GGG-SSTT---EEE-HHHHHHTSTTSTTS-TTT---HHHHHS-EEEE-S--STT--PPPEEEE------TT-HHHHHHHEEEEEEEEE-SSTT-EEEEEEEEE-SSS-SS--

Solvent-accessible surface area (backbone atoms only — not comparable to full-atom values): 10716 Å² total; per-residue (Å²): 135,88,84,51,72,59,75,59,22,59,45,79,72,55,58,79,81,87,66,76,77,69,98,51,65,60,81,39,63,33,40,35,74,48,83,79,59,63,81,61,78,35,44,58,42,57,31,76,58,66,71,38,43,64,41,53,29,54,73,30,36,38,63,51,51,81,90,71,36,90,45,98,88,52,70,58,73,71,21,51,38,42,59,37,21,46,76,27,73,18,16,88,83,33,52,87,88,50,44,53,42,55,50,67,73,42,20,44,67,43,82,36,59,87,54,83,55,93,93,47,83,48,67,77,39,82,34,66,41,86,76,56,69,41,87,92,28,68,70,50,46,63,62,37,44,49,80,47,81,47,77,45,85,32,99,47,92,94,39,71,38,79,48,78,45,77,44,74,65,49,48,34,64,82,82,68,88

pLDDT: mean 86.46, std 13.18, range [40.72, 97.69]

Mean predicted aligned error: 7.14 Å